Protein AF-A0A1E5UPS1-F1 (afdb_monomer_lite)

Structure (mmCIF, N/CA/C/O backbone):
data_AF-A0A1E5UPS1-F1
#
_entry.id   AF-A0A1E5UPS1-F1
#
loop_
_atom_site.group_PDB
_atom_site.id
_atom_site.type_symbol
_atom_site.label_atom_id
_atom_site.label_alt_id
_atom_site.label_comp_id
_atom_site.label_asym_id
_atom_site.label_entity_id
_atom_site.label_seq_id
_atom_site.pdbx_PDB_ins_code
_atom_site.Cartn_x
_atom_site.Cartn_y
_atom_site.Cartn_z
_atom_site.occupancy
_atom_site.B_iso_or_equiv
_atom_site.auth_seq_id
_atom_site.auth_comp_id
_atom_site.auth_asym_id
_atom_site.auth_atom_id
_atom_site.pdbx_PDB_model_num
ATOM 1 N N . ALA A 1 1 ? 35.181 18.535 -15.765 1.00 40.00 1 ALA A N 1
ATOM 2 C CA . ALA A 1 1 ? 33.826 18.929 -15.335 1.00 40.00 1 ALA A CA 1
ATOM 3 C C . ALA A 1 1 ? 33.347 17.920 -14.302 1.00 40.00 1 ALA A C 1
ATOM 5 O O . ALA A 1 1 ? 32.994 16.802 -14.657 1.00 40.00 1 ALA A O 1
ATOM 6 N N . SER A 1 2 ? 33.459 18.268 -13.022 1.00 34.47 2 SER A N 1
ATOM 7 C CA . SER A 1 2 ? 33.028 17.405 -11.924 1.00 34.47 2 SER A CA 1
ATOM 8 C C . SER A 1 2 ? 31.506 17.432 -11.861 1.00 34.47 2 SER A C 1
ATOM 10 O O . SER A 1 2 ? 30.916 18.455 -11.526 1.00 34.47 2 SER A O 1
ATOM 12 N N . ILE A 1 3 ? 30.874 16.325 -12.240 1.00 51.38 3 ILE A N 1
ATOM 13 C CA . ILE A 1 3 ? 29.435 16.129 -12.059 1.00 51.38 3 ILE A CA 1
ATOM 14 C C . ILE A 1 3 ? 29.187 16.102 -10.543 1.00 51.38 3 ILE A C 1
ATOM 16 O O . ILE A 1 3 ? 29.810 15.281 -9.862 1.00 51.38 3 ILE A O 1
ATOM 20 N N . PRO A 1 4 ? 28.328 16.969 -9.981 1.00 44.09 4 PRO A N 1
ATOM 21 C CA . PRO A 1 4 ? 28.036 16.914 -8.560 1.00 44.09 4 PRO A CA 1
ATOM 22 C C . PRO A 1 4 ? 27.309 15.599 -8.267 1.00 44.09 4 PRO A C 1
ATOM 24 O O . PRO A 1 4 ? 26.322 15.259 -8.925 1.00 44.09 4 PRO A O 1
ATOM 27 N N . LYS A 1 5 ? 27.809 14.845 -7.283 1.00 49.22 5 LYS A N 1
ATOM 28 C CA . LYS A 1 5 ? 27.069 13.743 -6.662 1.00 49.22 5 LYS A CA 1
ATOM 29 C C . LYS A 1 5 ? 25.800 14.369 -6.075 1.00 49.22 5 LYS A C 1
ATOM 31 O O . LYS A 1 5 ? 25.870 15.157 -5.135 1.00 49.22 5 LYS A O 1
ATOM 36 N N . ARG A 1 6 ? 24.676 14.154 -6.760 1.00 53.53 6 ARG A N 1
ATOM 37 C CA . ARG A 1 6 ? 23.357 14.690 -6.421 1.00 53.53 6 ARG A CA 1
ATOM 38 C C . ARG A 1 6 ? 22.990 14.176 -5.038 1.00 53.53 6 ARG A C 1
ATOM 40 O O . ARG A 1 6 ? 22.616 13.018 -4.989 1.00 53.53 6 ARG A O 1
ATOM 47 N N . VAL A 1 7 ? 23.067 15.048 -4.022 1.00 49.19 7 VAL A N 1
ATOM 48 C CA . VAL A 1 7 ? 22.597 14.878 -2.630 1.00 49.19 7 VAL A CA 1
ATOM 49 C C . VAL A 1 7 ? 21.798 13.588 -2.464 1.00 49.19 7 VAL A C 1
ATOM 51 O O . VAL A 1 7 ? 20.575 13.570 -2.595 1.00 49.19 7 VAL A O 1
ATOM 54 N N . ASP A 1 8 ? 22.510 12.485 -2.280 1.00 51.72 8 ASP A N 1
ATOM 55 C CA . ASP A 1 8 ? 21.909 11.182 -2.095 1.00 51.72 8 ASP A CA 1
ATOM 56 C C . ASP A 1 8 ? 21.538 11.104 -0.615 1.00 51.72 8 ASP A C 1
ATOM 58 O O . ASP A 1 8 ? 22.334 10.670 0.207 1.00 51.72 8 ASP A O 1
ATOM 62 N N . ASP A 1 9 ? 20.360 11.662 -0.313 1.00 53.88 9 ASP A N 1
ATOM 63 C CA . ASP A 1 9 ? 19.556 11.545 0.909 1.00 53.88 9 ASP A CA 1
ATOM 64 C C . ASP A 1 9 ? 20.204 10.693 2.017 1.00 53.88 9 ASP A C 1
ATOM 66 O O . ASP A 1 9 ? 19.921 9.506 2.195 1.00 53.88 9 ASP A O 1
ATOM 70 N N . SER A 1 10 ? 21.150 11.298 2.737 1.00 55.59 10 SER A N 1
ATOM 71 C CA . SER A 1 10 ? 21.940 10.643 3.778 1.00 55.59 10 SER A CA 1
ATOM 72 C C . SER A 1 10 ? 21.330 10.850 5.166 1.00 55.59 10 SER A C 1
ATOM 74 O O . SER A 1 10 ? 22.053 11.062 6.138 1.00 55.59 10 SER A O 1
ATOM 76 N N . SER A 1 11 ? 20.001 10.794 5.270 1.00 55.72 11 SER A N 1
ATOM 77 C CA . SER A 1 11 ? 19.279 10.835 6.542 1.00 55.72 11 SER A CA 1
ATOM 78 C C . SER A 1 11 ? 18.473 9.547 6.712 1.00 55.72 11 SER A C 1
ATOM 80 O O . SER A 1 11 ? 17.368 9.415 6.206 1.00 55.72 11 SER A O 1
ATOM 82 N N . ASN A 1 12 ? 19.079 8.567 7.391 1.00 49.50 12 ASN A N 1
ATOM 83 C CA . ASN A 1 12 ? 18.485 7.285 7.789 1.00 49.50 12 ASN A CA 1
ATOM 84 C C . ASN A 1 12 ? 17.660 6.582 6.692 1.00 49.50 12 ASN A C 1
ATOM 86 O O . ASN A 1 12 ? 16.429 6.554 6.704 1.00 49.50 12 ASN A O 1
ATOM 90 N N . ARG A 1 13 ? 18.373 5.982 5.740 1.00 60.75 13 ARG A N 1
ATOM 91 C CA . ARG A 1 13 ? 17.783 5.242 4.626 1.00 60.75 13 ARG A CA 1
ATOM 92 C C . ARG A 1 13 ? 17.020 4.026 5.168 1.00 60.75 13 ARG A C 1
ATOM 94 O O . ARG A 1 13 ? 17.645 3.080 5.646 1.00 60.75 13 ARG A O 1
ATOM 101 N N . LEU A 1 14 ? 15.683 4.028 5.092 1.00 67.88 14 LEU A N 1
ATOM 102 C CA . LEU A 1 14 ? 14.902 2.810 5.330 1.00 67.88 14 LEU A CA 1
ATOM 103 C C . LEU A 1 14 ? 15.355 1.763 4.307 1.00 67.88 14 LEU A C 1
ATOM 105 O O . LEU A 1 14 ? 15.158 1.933 3.107 1.00 67.88 14 LEU A O 1
ATOM 109 N N . GLY A 1 15 ? 15.998 0.698 4.793 1.00 73.75 15 GLY A N 1
ATOM 110 C CA . GLY A 1 15 ? 16.625 -0.323 3.948 1.00 73.75 15 GLY A CA 1
ATOM 111 C C . GLY A 1 15 ? 15.638 -1.193 3.173 1.00 73.75 15 GLY A C 1
ATOM 112 O O . GLY A 1 15 ? 16.054 -1.915 2.273 1.00 73.75 15 GLY A O 1
ATOM 113 N N . ASN A 1 16 ? 14.346 -1.095 3.494 1.00 77.75 16 ASN A N 1
ATOM 114 C CA . ASN A 1 16 ? 13.301 -1.844 2.824 1.00 77.75 16 ASN A CA 1
ATOM 115 C C . ASN A 1 16 ? 12.362 -0.879 2.093 1.00 77.75 16 ASN A C 1
ATOM 117 O O . ASN A 1 16 ? 11.528 -0.196 2.698 1.00 77.75 16 ASN A O 1
ATOM 121 N N . VAL A 1 17 ? 12.524 -0.831 0.776 1.00 82.69 17 VAL A N 1
ATOM 122 C CA . VAL A 1 17 ? 11.665 -0.071 -0.129 1.00 82.69 17 VAL A CA 1
ATOM 123 C C . VAL A 1 17 ? 10.300 -0.761 -0.202 1.00 82.69 17 VAL A C 1
ATOM 125 O O . VAL A 1 17 ? 10.202 -1.979 -0.054 1.00 82.69 17 VAL A O 1
ATOM 128 N N . GLY A 1 18 ? 9.231 0.016 -0.342 1.00 83.38 18 GLY A N 1
ATOM 129 C CA . GLY A 1 18 ? 7.885 -0.536 -0.428 1.00 83.38 18 GLY A CA 1
ATOM 130 C C . GLY A 1 18 ? 6.833 0.265 0.315 1.00 83.38 18 GLY A C 1
ATOM 131 O O . GLY A 1 18 ? 7.076 1.338 0.881 1.00 83.38 18 GLY A O 1
ATOM 132 N N . MET A 1 19 ? 5.633 -0.307 0.322 1.00 87.12 19 MET A N 1
ATOM 133 C CA . MET A 1 19 ? 4.507 0.161 1.119 1.00 87.12 19 MET A CA 1
ATOM 134 C C . MET A 1 19 ? 4.504 -0.547 2.475 1.00 87.12 19 MET A C 1
ATOM 136 O O . MET A 1 19 ? 4.410 -1.770 2.552 1.00 87.12 19 MET A O 1
ATOM 140 N N . TRP A 1 20 ? 4.540 0.234 3.547 1.00 88.00 20 TRP A N 1
ATOM 141 C CA . TRP A 1 20 ? 4.554 -0.233 4.928 1.00 88.00 20 TRP A CA 1
ATOM 142 C C . TRP A 1 20 ? 3.264 0.160 5.630 1.00 88.00 20 TRP A C 1
ATOM 144 O O . TRP A 1 20 ? 2.827 1.304 5.537 1.00 88.00 20 TRP A O 1
ATOM 154 N N . ASN A 1 21 ? 2.657 -0.776 6.355 1.00 91.06 21 ASN A N 1
ATOM 155 C CA . ASN A 1 21 ? 1.475 -0.514 7.169 1.00 91.06 21 ASN A CA 1
ATOM 156 C C . ASN A 1 21 ? 1.886 -0.385 8.639 1.00 91.06 21 ASN A C 1
ATOM 158 O O . ASN A 1 21 ? 2.330 -1.364 9.237 1.00 91.06 21 ASN A O 1
ATOM 162 N N . MET A 1 22 ? 1.727 0.805 9.215 1.00 90.25 22 MET A N 1
ATOM 163 C CA . MET A 1 22 ? 1.969 1.044 10.634 1.00 90.25 22 MET A CA 1
ATOM 164 C C . MET A 1 22 ? 0.650 1.038 11.400 1.00 90.25 22 MET A C 1
ATOM 166 O O . MET A 1 22 ? -0.295 1.759 11.066 1.00 90.25 22 MET A O 1
ATOM 170 N N . ARG A 1 23 ? 0.598 0.209 12.449 1.00 90.62 23 ARG A N 1
ATOM 171 C CA . ARG A 1 23 ? -0.589 0.013 13.286 1.00 90.62 23 ARG A CA 1
ATOM 172 C C . ARG A 1 23 ? -0.218 0.076 14.766 1.00 90.62 23 ARG A C 1
ATOM 174 O O . ARG A 1 23 ? 0.813 -0.479 15.140 1.00 90.62 23 ARG A O 1
ATOM 181 N N . PRO A 1 24 ? -1.069 0.670 15.616 1.00 88.88 24 PRO A N 1
ATOM 182 C CA . PRO A 1 24 ? -0.894 0.615 17.057 1.00 88.88 24 PRO A CA 1
ATOM 183 C C . PRO A 1 24 ? -1.052 -0.826 17.549 1.00 88.88 24 PRO A C 1
ATOM 185 O O . PRO A 1 24 ? -1.767 -1.635 16.951 1.00 88.88 24 PRO A O 1
ATOM 188 N N . GLU A 1 25 ? -0.395 -1.166 18.652 1.00 90.50 25 GLU A N 1
ATOM 189 C CA . GLU A 1 25 ? -0.552 -2.474 19.300 1.00 90.50 25 GLU A CA 1
ATOM 190 C C . GLU A 1 25 ? -1.931 -2.618 19.963 1.00 90.50 25 GLU A C 1
ATOM 192 O O . GLU A 1 25 ? -2.535 -3.689 19.953 1.00 90.50 25 GLU A O 1
ATOM 197 N N . VAL A 1 26 ? -2.481 -1.504 20.449 1.00 91.88 26 VAL A N 1
ATOM 198 C CA . VAL A 1 26 ? -3.789 -1.440 21.101 1.00 91.88 26 VAL A CA 1
ATOM 199 C C . VAL A 1 26 ? -4.922 -1.678 20.097 1.00 91.88 26 VAL A C 1
ATOM 201 O O . VAL A 1 26 ? -5.126 -0.909 19.154 1.00 91.88 26 VAL A O 1
ATOM 204 N N . TRP A 1 27 ? -5.724 -2.714 20.345 1.00 87.56 27 TRP A N 1
ATOM 205 C CA . TRP A 1 27 ? -6.813 -3.137 19.459 1.00 87.56 27 TRP A CA 1
ATOM 206 C C . TRP A 1 27 ? -7.915 -2.093 19.269 1.00 87.56 27 TRP A C 1
ATOM 208 O O . TRP A 1 27 ? -8.371 -1.904 18.145 1.00 87.56 27 TRP A O 1
ATOM 218 N N . ALA A 1 28 ? -8.315 -1.377 20.325 1.00 91.56 28 ALA A N 1
ATOM 219 C CA . ALA A 1 28 ? -9.363 -0.354 20.242 1.00 91.56 28 ALA A CA 1
ATOM 220 C C . ALA A 1 28 ? -9.033 0.731 19.201 1.00 91.56 28 ALA A C 1
ATOM 222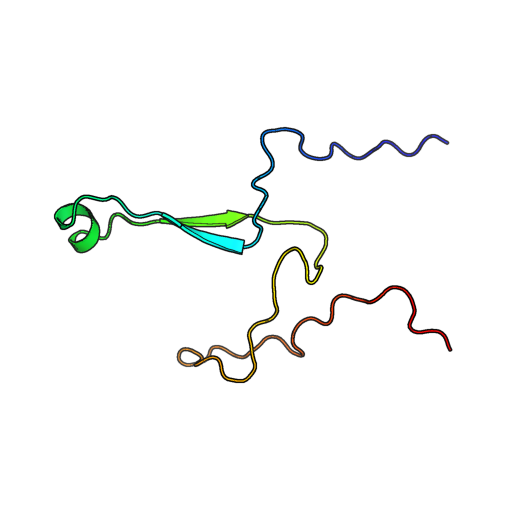 O O . ALA A 1 28 ? -9.887 1.129 18.412 1.00 91.56 28 ALA A O 1
ATOM 223 N N . HIS A 1 29 ? -7.767 1.144 19.128 1.00 90.81 29 HIS A N 1
ATOM 224 C CA . HIS A 1 29 ? -7.307 2.134 18.159 1.00 90.81 29 HIS A CA 1
ATOM 225 C C . HIS A 1 29 ? -7.305 1.598 16.723 1.00 90.81 29 HIS A C 1
ATOM 227 O O . HIS A 1 29 ? -7.617 2.346 15.798 1.00 90.81 29 HIS A O 1
ATOM 233 N N . ARG A 1 30 ? -7.071 0.293 16.523 1.00 88.50 30 ARG A N 1
ATOM 234 C CA . ARG A 1 30 ? -7.238 -0.346 15.205 1.00 88.50 30 ARG A CA 1
ATOM 235 C C . ARG A 1 30 ? -8.695 -0.323 14.746 1.00 88.50 30 ARG A C 1
ATOM 237 O O . ARG A 1 30 ? -8.947 0.014 13.595 1.00 88.50 30 ARG A O 1
ATOM 244 N N . TYR A 1 31 ? -9.642 -0.639 15.635 1.00 89.38 31 TYR A N 1
ATOM 245 C CA . TYR A 1 31 ? -11.079 -0.605 15.321 1.00 89.38 31 TYR A CA 1
ATOM 246 C C . TYR A 1 31 ? -11.574 0.801 14.985 1.00 89.38 31 TYR A C 1
ATOM 248 O O . TYR A 1 31 ? -12.411 0.962 14.104 1.00 89.38 31 TYR A O 1
ATOM 256 N N . LEU A 1 32 ? -11.012 1.819 15.639 1.00 93.50 32 LEU A N 1
ATOM 257 C CA . LEU A 1 32 ? -11.285 3.224 15.332 1.00 93.50 32 LEU A CA 1
ATOM 258 C C . LEU A 1 32 ? -10.578 3.718 14.056 1.00 93.50 32 LEU A C 1
ATOM 260 O O . LEU A 1 32 ? -10.740 4.875 13.683 1.00 93.50 32 LEU A O 1
ATOM 264 N N . GLY A 1 33 ? -9.798 2.866 13.381 1.00 91.31 33 GLY A N 1
ATOM 265 C CA . GLY A 1 33 ? -9.149 3.189 12.111 1.00 91.31 33 GLY A CA 1
ATOM 266 C C . GLY A 1 33 ? -7.827 3.943 12.241 1.00 91.31 33 GLY A C 1
ATOM 267 O O . GLY A 1 33 ? -7.341 4.487 11.253 1.00 91.31 33 GLY A O 1
ATOM 268 N N . GLN A 1 34 ? -7.213 3.967 13.425 1.00 91.38 34 GLN A N 1
ATOM 269 C CA . GLN A 1 34 ? -5.888 4.555 13.613 1.00 91.38 34 GLN A CA 1
ATOM 270 C C . GLN A 1 34 ? -4.830 3.621 13.013 1.00 91.38 34 GLN A C 1
ATOM 272 O O . GLN A 1 34 ? -4.266 2.765 13.687 1.00 91.38 34 GLN A O 1
ATOM 277 N N . GLN A 1 35 ? -4.598 3.749 11.713 1.00 92.44 35 GLN A N 1
ATOM 278 C CA . GLN A 1 35 ? -3.543 3.079 10.959 1.00 92.44 35 GLN A CA 1
ATOM 279 C C . GLN A 1 35 ? -3.122 4.006 9.821 1.00 92.44 35 GLN A C 1
ATOM 281 O O . GLN A 1 35 ? -3.953 4.733 9.276 1.00 92.44 35 GLN A O 1
ATOM 286 N N . PHE A 1 36 ? -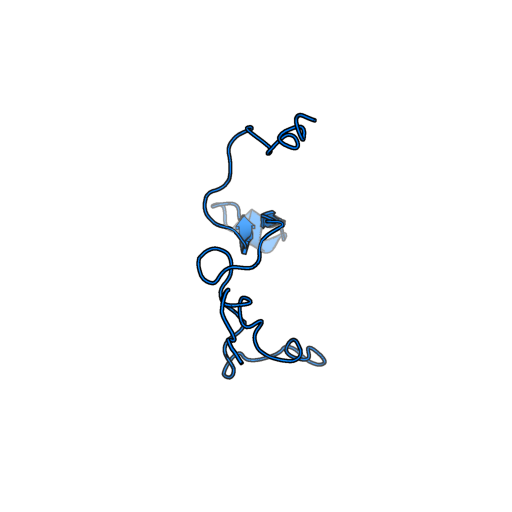1.851 3.980 9.439 1.00 89.56 36 PHE A N 1
ATOM 287 C CA . PHE A 1 36 ? -1.383 4.752 8.293 1.00 89.56 36 PHE A CA 1
ATOM 288 C C . PHE A 1 36 ? -0.393 3.948 7.460 1.00 89.56 36 PHE A C 1
ATOM 290 O O . PHE A 1 36 ? 0.240 3.002 7.934 1.00 89.56 36 PHE A O 1
ATOM 297 N N . TYR A 1 37 ? -0.290 4.326 6.191 1.00 90.38 37 TYR A N 1
ATOM 298 C CA . TYR A 1 37 ? 0.618 3.706 5.242 1.00 90.38 37 TYR A CA 1
ATOM 299 C C . TYR A 1 37 ? 1.790 4.641 4.962 1.00 90.38 37 TYR A C 1
ATOM 301 O O . TYR A 1 37 ? 1.595 5.832 4.729 1.00 90.38 37 TYR A O 1
ATOM 309 N N . LEU A 1 38 ? 2.997 4.088 4.959 1.00 88.25 38 LEU A N 1
ATOM 310 C CA . LEU A 1 38 ? 4.220 4.771 4.558 1.00 88.25 38 LEU A CA 1
ATOM 311 C C . LEU A 1 38 ? 4.706 4.186 3.236 1.00 88.25 38 LEU A C 1
ATOM 313 O O . LEU A 1 38 ? 4.733 2.969 3.075 1.00 88.25 38 LEU A O 1
ATOM 317 N N . ARG A 1 39 ? 5.127 5.048 2.310 1.00 83.81 39 ARG A N 1
ATOM 318 C CA . ARG A 1 39 ? 5.798 4.637 1.078 1.00 83.81 39 ARG A CA 1
ATOM 319 C C . ARG A 1 39 ? 7.261 5.040 1.139 1.00 83.81 39 ARG A C 1
ATOM 321 O O . ARG A 1 39 ? 7.564 6.228 1.194 1.00 83.81 39 ARG A O 1
ATOM 328 N N . VAL A 1 40 ? 8.149 4.058 1.085 1.00 83.88 40 VAL A N 1
ATOM 329 C CA . VAL A 1 40 ? 9.584 4.292 0.911 1.00 83.88 40 VAL A CA 1
ATOM 330 C C . VAL A 1 40 ? 9.868 4.248 -0.584 1.00 83.88 40 VAL A C 1
ATOM 332 O O . VAL A 1 40 ? 9.657 3.216 -1.212 1.00 83.88 40 VAL A O 1
ATOM 335 N N . TYR A 1 41 ? 10.286 5.376 -1.160 1.00 75.25 41 TYR A N 1
ATOM 336 C CA . TYR A 1 41 ? 10.536 5.505 -2.596 1.00 75.25 41 TYR A CA 1
ATOM 337 C C . TYR A 1 41 ? 12.031 5.470 -2.910 1.00 75.25 41 TYR A C 1
ATOM 339 O O . TYR A 1 41 ? 12.843 6.079 -2.217 1.00 75.25 41 TYR A O 1
ATOM 347 N N . THR A 1 42 ? 12.377 4.810 -4.010 1.00 72.94 42 THR A N 1
ATOM 348 C CA . THR A 1 42 ? 13.719 4.803 -4.589 1.00 72.94 42 THR A CA 1
ATOM 349 C C . THR A 1 42 ? 13.636 5.213 -6.060 1.00 72.94 42 THR A C 1
ATOM 351 O O . THR A 1 42 ? 12.713 4.800 -6.760 1.00 72.94 42 THR A O 1
ATOM 354 N N . PRO A 1 43 ? 14.581 6.024 -6.566 1.00 70.62 43 PRO A N 1
ATOM 355 C CA . PRO A 1 43 ? 14.617 6.390 -7.979 1.00 70.62 43 PRO A CA 1
ATOM 356 C C . PRO A 1 43 ? 15.025 5.223 -8.896 1.00 70.62 43 PRO A C 1
ATOM 358 O O . PRO A 1 43 ? 14.875 5.334 -10.111 1.00 70.62 43 PRO A O 1
ATOM 361 N N . SER A 1 44 ? 15.572 4.131 -8.351 1.00 69.75 44 SER A N 1
ATOM 362 C CA . SER A 1 44 ? 15.969 2.943 -9.110 1.00 69.75 44 SER A CA 1
ATOM 363 C C . SER A 1 44 ? 15.012 1.785 -8.849 1.00 69.75 44 SER A C 1
ATOM 365 O O . SER A 1 44 ? 14.935 1.308 -7.726 1.00 69.75 44 SER A O 1
ATOM 367 N N . HIS A 1 45 ? 14.338 1.283 -9.884 1.00 66.38 45 HIS A N 1
ATOM 368 C CA . HIS A 1 45 ? 13.570 0.040 -9.791 1.00 66.38 45 HIS A CA 1
ATOM 369 C C . HIS A 1 45 ? 14.498 -1.154 -10.031 1.00 66.38 45 HIS A C 1
ATOM 371 O O . HIS A 1 45 ? 14.907 -1.415 -11.166 1.00 66.38 45 HIS A O 1
ATOM 377 N N . SER A 1 46 ? 14.866 -1.848 -8.954 1.00 67.56 46 SER A N 1
ATOM 378 C CA . SER A 1 46 ? 15.613 -3.105 -9.006 1.00 67.56 46 SER A CA 1
ATOM 379 C C . SER A 1 46 ? 14.864 -4.221 -8.269 1.00 67.56 46 SER A C 1
ATOM 381 O O . SER A 1 46 ? 14.100 -3.950 -7.346 1.00 67.56 46 SER A O 1
ATOM 383 N N . PHE A 1 47 ? 15.132 -5.487 -8.616 1.00 66.88 47 PHE A N 1
ATOM 384 C CA . PHE A 1 47 ? 14.537 -6.652 -7.943 1.00 66.88 47 PHE A CA 1
ATOM 385 C C . PHE A 1 47 ? 14.918 -6.737 -6.458 1.00 66.88 47 PHE A C 1
ATOM 387 O O . PHE A 1 47 ? 14.339 -7.524 -5.717 1.00 66.88 47 PHE A O 1
ATOM 394 N N . ARG A 1 48 ? 15.919 -5.960 -6.029 1.00 69.81 48 ARG A N 1
ATOM 395 C CA . ARG A 1 48 ? 16.325 -5.840 -4.627 1.00 69.81 48 ARG A CA 1
ATOM 396 C C . ARG A 1 48 ? 15.482 -4.830 -3.852 1.00 69.81 48 ARG A C 1
ATOM 398 O O . ARG A 1 48 ? 15.471 -4.902 -2.632 1.00 69.81 48 ARG A O 1
ATOM 405 N N . ASP A 1 49 ? 14.825 -3.908 -4.550 1.00 74.56 49 ASP A N 1
ATOM 406 C CA . ASP A 1 49 ? 14.082 -2.810 -3.944 1.00 74.56 49 ASP A CA 1
ATOM 407 C C . ASP A 1 49 ? 12.598 -3.169 -3.802 1.00 74.56 49 ASP A C 1
ATOM 409 O O . ASP A 1 49 ? 12.088 -3.263 -2.691 1.00 74.56 49 ASP A O 1
ATOM 413 N N . GLU A 1 50 ? 11.909 -3.423 -4.917 1.00 71.50 50 GLU A N 1
ATOM 414 C CA . GLU A 1 50 ? 10.502 -3.836 -4.930 1.00 71.50 50 GLU A CA 1
ATOM 415 C C . GLU A 1 50 ? 10.314 -4.989 -5.916 1.00 71.50 50 GLU A C 1
ATOM 417 O O . GLU A 1 50 ? 10.701 -4.904 -7.085 1.00 71.50 50 GLU A O 1
ATOM 422 N N . LEU A 1 51 ? 9.709 -6.079 -5.443 1.00 75.31 51 LEU A N 1
ATOM 423 C CA . LEU A 1 51 ? 9.305 -7.173 -6.317 1.00 75.31 51 LEU A CA 1
ATOM 424 C C . LEU A 1 51 ? 8.064 -6.759 -7.116 1.00 75.31 51 LEU A C 1
ATOM 426 O O . LEU A 1 51 ? 7.165 -6.119 -6.559 1.00 75.31 51 LEU A O 1
ATOM 430 N N . PRO A 1 52 ? 7.976 -7.136 -8.403 1.00 75.88 52 PRO A N 1
ATOM 431 C CA . PRO A 1 52 ? 6.760 -6.915 -9.163 1.00 75.88 52 PRO A CA 1
ATOM 432 C C . PRO A 1 52 ? 5.592 -7.684 -8.538 1.00 75.88 52 PRO A C 1
ATOM 434 O O . PRO A 1 52 ? 5.772 -8.736 -7.920 1.00 75.88 52 PRO A O 1
ATOM 437 N N . VAL A 1 53 ? 4.383 -7.155 -8.730 1.00 78.88 53 VAL A N 1
ATOM 438 C CA . VAL A 1 53 ? 3.154 -7.839 -8.321 1.00 78.88 53 VAL A CA 1
ATOM 439 C C . VAL A 1 53 ? 3.101 -9.192 -9.038 1.00 78.88 53 VAL A C 1
ATOM 441 O O . VAL A 1 53 ? 3.211 -9.210 -10.264 1.00 78.88 53 VAL A O 1
ATOM 444 N N . PRO A 1 54 ? 2.969 -10.312 -8.309 1.00 76.69 54 PRO A N 1
ATOM 445 C CA . PRO A 1 54 ? 2.945 -11.626 -8.931 1.00 76.69 54 PRO A CA 1
ATOM 446 C C . PRO A 1 54 ? 1.641 -11.831 -9.714 1.00 76.69 54 PRO A C 1
ATOM 448 O O . PRO A 1 54 ? 0.593 -11.309 -9.333 1.00 76.69 54 PRO A O 1
ATOM 451 N N . ASP A 1 55 ? 1.690 -12.629 -10.782 1.00 81.19 55 ASP A N 1
ATOM 452 C CA . ASP A 1 55 ? 0.558 -12.820 -11.709 1.00 81.19 55 ASP A CA 1
ATOM 453 C C . ASP A 1 55 ? -0.677 -13.458 -11.052 1.00 81.19 55 ASP A C 1
ATOM 455 O O . ASP A 1 55 ? -1.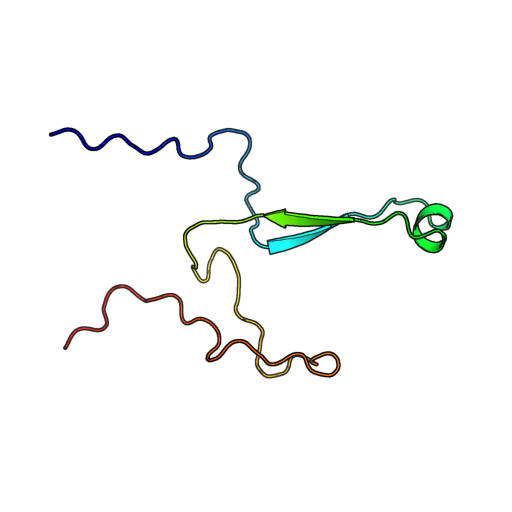800 -13.307 -11.529 1.00 81.19 55 ASP A O 1
ATOM 459 N N . ASN A 1 56 ? -0.483 -14.166 -9.938 1.00 84.50 56 ASN A N 1
ATOM 460 C CA . ASN A 1 56 ? -1.552 -14.780 -9.153 1.00 84.50 56 ASN A CA 1
ATOM 461 C C . ASN A 1 56 ? -2.122 -13.855 -8.060 1.00 84.50 56 ASN A C 1
ATOM 463 O O . ASN A 1 56 ? -2.913 -14.313 -7.231 1.00 84.50 56 ASN A O 1
ATOM 467 N N . ALA A 1 57 ? -1.720 -12.582 -8.009 1.00 83.94 57 ALA A N 1
ATOM 468 C CA . ALA A 1 57 ? -2.276 -11.631 -7.058 1.00 83.94 57 ALA A CA 1
ATOM 469 C C . ALA A 1 57 ? -3.758 -11.362 -7.359 1.00 83.94 57 ALA A C 1
ATOM 471 O O . ALA A 1 57 ? -4.138 -11.027 -8.481 1.00 83.94 57 ALA A O 1
ATOM 472 N N . LEU A 1 58 ? -4.603 -11.455 -6.330 1.00 87.44 58 LEU A N 1
ATOM 473 C CA . LEU A 1 58 ? -5.998 -11.038 -6.431 1.00 87.44 58 LEU A CA 1
ATOM 474 C C . LEU A 1 58 ? -6.057 -9.511 -6.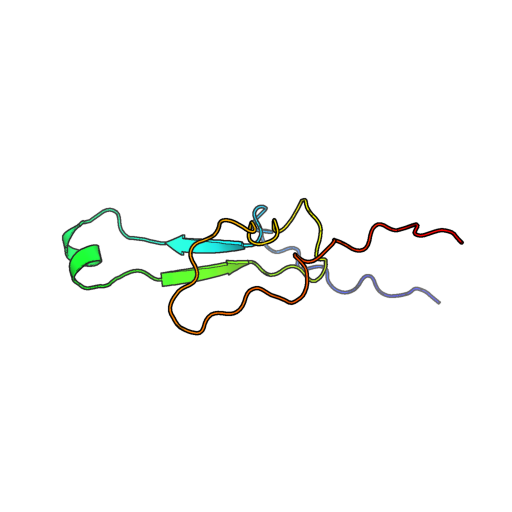533 1.00 87.44 58 LEU A C 1
ATOM 476 O O . LEU A 1 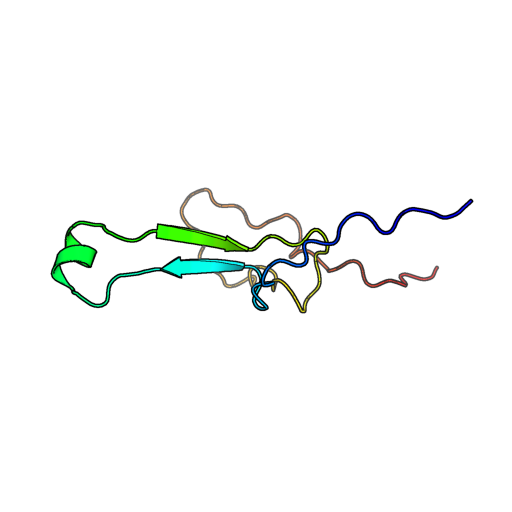58 ? -5.612 -8.799 -5.632 1.00 87.44 58 LEU A O 1
ATOM 480 N N . LEU A 1 59 ? -6.613 -9.009 -7.632 1.00 86.31 59 LEU A N 1
ATOM 481 C CA . LEU A 1 59 ? -6.762 -7.579 -7.876 1.00 86.31 59 LEU A CA 1
ATOM 482 C C . LEU A 1 59 ? -8.137 -7.098 -7.406 1.00 86.31 59 LEU A C 1
ATOM 484 O O . LEU A 1 59 ? -9.161 -7.742 -7.635 1.00 86.31 59 LEU A O 1
ATOM 488 N N . CYS A 1 60 ? -8.168 -5.943 -6.744 1.00 88.75 60 CYS A N 1
ATOM 489 C CA . CYS A 1 60 ? -9.412 -5.348 -6.269 1.00 88.75 60 CYS A CA 1
ATOM 490 C C . CYS A 1 60 ? -10.141 -4.630 -7.414 1.00 88.75 60 CYS A C 1
ATOM 492 O O . CYS A 1 60 ? -9.653 -3.627 -7.936 1.00 88.75 60 CYS A O 1
ATOM 494 N N . GLY A 1 61 ? -11.348 -5.081 -7.760 1.00 87.56 61 GLY A N 1
ATOM 495 C CA . GLY A 1 61 ? -12.250 -4.366 -8.668 1.00 87.56 61 GLY A CA 1
ATOM 496 C C . GLY A 1 61 ? -11.626 -4.052 -10.033 1.00 87.56 61 GLY A C 1
ATOM 497 O O . GLY A 1 61 ? -11.351 -4.952 -10.814 1.00 87.56 61 GLY A O 1
ATOM 498 N N . ARG A 1 62 ? -11.432 -2.759 -10.330 1.00 85.25 62 ARG A N 1
ATOM 499 C CA . ARG A 1 62 ? -10.866 -2.269 -11.605 1.00 85.25 62 ARG A CA 1
ATOM 500 C C . ARG A 1 62 ? -9.336 -2.165 -11.610 1.00 85.25 62 ARG A C 1
ATOM 502 O O . ARG A 1 62 ? -8.773 -1.627 -12.562 1.00 85.25 62 ARG A O 1
ATOM 509 N N . ALA A 1 63 ? -8.660 -2.609 -10.550 1.00 84.00 63 ALA A N 1
ATOM 510 C CA . ALA A 1 63 ? -7.205 -2.601 -10.508 1.00 84.00 63 ALA A CA 1
ATOM 511 C C . ALA A 1 63 ? -6.660 -3.463 -11.654 1.00 84.00 63 ALA A C 1
ATOM 513 O O . ALA A 1 63 ? -6.977 -4.643 -11.763 1.00 84.00 63 ALA A O 1
ATOM 514 N N . THR A 1 64 ? -5.870 -2.845 -12.525 1.00 79.06 64 THR A N 1
ATOM 515 C CA . THR A 1 64 ? -5.192 -3.520 -13.634 1.00 79.06 64 THR A CA 1
ATOM 516 C C . THR A 1 64 ? -3.737 -3.702 -13.223 1.00 79.06 64 THR A C 1
ATOM 518 O O . THR A 1 64 ? -3.164 -2.759 -12.662 1.00 79.06 64 THR A O 1
ATOM 521 N N . PRO A 1 65 ? -3.130 -4.880 -13.444 1.00 67.50 65 PRO A N 1
ATOM 522 C CA . PRO A 1 65 ? -1.717 -5.034 -13.153 1.00 67.50 65 PRO A CA 1
ATOM 523 C C . PRO A 1 65 ? -0.923 -4.070 -14.051 1.00 67.50 65 PRO A C 1
ATOM 525 O O . PRO A 1 65 ? -1.357 -3.774 -15.170 1.00 67.50 65 PRO A O 1
ATOM 528 N N . PRO A 1 66 ? 0.217 -3.539 -13.581 1.00 64.81 66 PRO A N 1
ATOM 529 C CA . PRO A 1 66 ? 1.070 -2.722 -14.430 1.00 64.81 66 PRO A CA 1
ATOM 530 C C . PRO A 1 66 ? 1.437 -3.508 -15.704 1.00 64.81 66 PRO A C 1
ATOM 532 O O . PRO A 1 66 ? 1.668 -4.718 -15.621 1.00 64.81 66 PRO A O 1
ATOM 535 N N . PRO A 1 67 ? 1.453 -2.860 -16.886 1.00 58.09 67 PRO A N 1
ATOM 536 C CA . PRO A 1 67 ? 1.773 -3.530 -18.138 1.00 58.09 67 PRO A CA 1
ATOM 537 C C . PRO A 1 67 ? 3.196 -4.069 -18.040 1.00 58.09 67 PRO A C 1
ATOM 539 O O . PRO A 1 67 ? 4.149 -3.297 -17.974 1.00 58.09 67 PRO A O 1
ATOM 542 N N . THR A 1 68 ? 3.302 -5.398 -17.994 1.00 56.88 68 THR A N 1
ATOM 543 C CA . THR A 1 68 ? 4.485 -6.172 -17.597 1.00 56.88 68 THR A CA 1
ATOM 544 C C . THR A 1 68 ? 4.920 -5.878 -16.160 1.00 56.88 68 THR A C 1
ATOM 546 O O . THR A 1 68 ? 5.276 -4.753 -15.817 1.00 56.88 68 THR A O 1
ATOM 549 N N . ALA A 1 69 ? 4.903 -6.911 -15.308 1.00 54.72 69 ALA A N 1
ATOM 550 C CA . ALA A 1 69 ? 5.723 -6.977 -14.102 1.00 54.72 69 ALA A CA 1
ATOM 551 C C . ALA A 1 69 ? 7.050 -6.284 -14.407 1.00 54.72 69 ALA A C 1
ATOM 553 O O . ALA A 1 69 ? 7.765 -6.780 -15.273 1.00 54.72 69 ALA A O 1
ATOM 554 N N . ALA A 1 70 ? 7.296 -5.105 -13.822 1.00 57.62 70 ALA A N 1
ATOM 555 C CA . ALA A 1 70 ? 8.393 -4.231 -14.214 1.00 57.62 70 ALA A CA 1
ATOM 556 C C . ALA A 1 70 ? 9.691 -5.041 -14.219 1.00 57.62 70 ALA A C 1
ATOM 558 O O . ALA A 1 70 ? 10.295 -5.282 -13.172 1.00 57.62 70 ALA A O 1
ATOM 559 N N . ALA A 1 71 ? 10.084 -5.518 -15.401 1.00 53.81 71 ALA A N 1
ATOM 560 C CA . ALA A 1 71 ? 11.362 -6.145 -15.600 1.00 53.81 71 ALA A CA 1
ATOM 561 C C . ALA A 1 71 ? 12.334 -5.032 -15.264 1.00 53.81 71 ALA A C 1
ATOM 563 O O . ALA A 1 71 ? 12.376 -4.006 -15.947 1.00 53.81 71 ALA A O 1
ATOM 564 N N . CYS A 1 72 ? 13.046 -5.183 -14.150 1.00 49.16 72 CYS A N 1
ATOM 565 C CA . CYS A 1 72 ? 14.150 -4.289 -13.861 1.00 49.16 72 CYS A CA 1
ATOM 566 C C . CYS A 1 72 ? 15.002 -4.294 -15.123 1.00 49.16 72 CYS A C 1
ATOM 568 O O . CYS A 1 72 ? 15.353 -5.396 -15.551 1.00 49.16 72 CYS A O 1
ATOM 570 N N . PRO A 1 73 ? 15.270 -3.146 -15.769 1.00 55.78 73 PRO A N 1
ATOM 571 C CA . PRO A 1 73 ? 16.054 -3.142 -16.987 1.00 55.78 73 PRO A CA 1
ATOM 572 C C . PRO A 1 73 ? 17.416 -3.733 -16.634 1.00 55.78 73 PRO A C 1
ATOM 574 O O . PRO A 1 73 ? 18.265 -3.079 -16.023 1.00 55.78 73 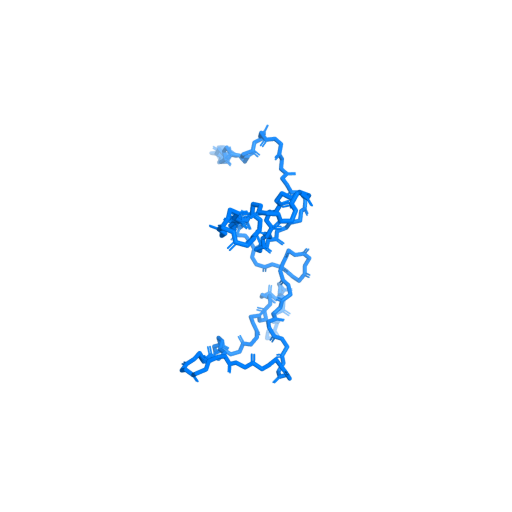PRO A O 1
ATOM 577 N N . SER A 1 74 ? 17.600 -5.015 -16.947 1.00 51.88 74 SER A N 1
ATOM 578 C CA . SER A 1 74 ? 18.876 -5.684 -16.829 1.00 51.88 74 SER A CA 1
ATOM 579 C C . SER A 1 74 ? 19.776 -4.939 -17.790 1.00 51.88 74 SER A C 1
ATOM 581 O O . SER A 1 74 ? 19.551 -4.956 -19.002 1.00 51.88 74 SER A O 1
ATOM 583 N N . ARG A 1 75 ? 20.764 -4.217 -17.256 1.00 51.75 75 ARG A N 1
ATOM 584 C CA . ARG A 1 75 ? 21.868 -3.723 -18.074 1.00 51.75 75 ARG A CA 1
ATOM 585 C C . ARG A 1 75 ? 22.383 -4.907 -18.893 1.00 51.75 75 ARG A C 1
ATOM 587 O O . ARG A 1 75 ? 22.922 -5.842 -18.312 1.00 51.75 75 ARG A O 1
ATOM 594 N N . GLY A 1 76 ? 22.181 -4.845 -20.208 1.00 51.84 76 GLY A N 1
ATOM 595 C CA . GLY A 1 76 ? 22.638 -5.854 -21.161 1.00 51.84 76 GLY A CA 1
ATOM 596 C C . GLY A 1 76 ? 21.528 -6.691 -21.798 1.00 51.84 76 GLY A C 1
ATOM 597 O O . GLY A 1 76 ? 21.550 -7.908 -21.686 1.00 51.84 76 GLY A O 1
ATOM 598 N N . ALA A 1 77 ? 20.604 -6.061 -22.527 1.00 47.19 77 ALA A N 1
ATOM 599 C CA . ALA A 1 77 ? 20.125 -6.666 -23.768 1.00 47.19 77 ALA A CA 1
ATOM 600 C C . ALA A 1 77 ? 21.131 -6.256 -24.856 1.00 47.19 77 ALA A C 1
ATOM 602 O O . ALA A 1 77 ? 21.061 -5.155 -25.398 1.00 47.19 77 ALA A O 1
ATOM 603 N N . THR A 1 78 ? 22.160 -7.075 -25.057 1.00 48.06 78 THR A N 1
ATOM 604 C CA . THR A 1 78 ? 23.071 -6.957 -26.200 1.00 48.06 78 THR A CA 1
ATOM 605 C C . THR A 1 78 ? 22.335 -7.432 -27.452 1.00 48.06 78 THR A C 1
ATOM 607 O O . THR A 1 78 ? 21.786 -8.534 -27.435 1.00 48.06 78 THR A O 1
ATOM 610 N N . ASN A 1 79 ? 22.325 -6.605 -28.504 1.00 39.72 79 ASN A N 1
ATOM 611 C CA . ASN A 1 79 ? 22.237 -7.106 -29.881 1.00 39.72 79 ASN A CA 1
ATOM 612 C C . ASN A 1 79 ? 23.520 -7.865 -30.226 1.00 39.72 79 ASN A C 1
ATOM 614 O O . ASN A 1 79 ? 24.583 -7.452 -29.702 1.00 39.72 79 ASN A O 1
#

pLDDT: mean 71.82, std 16.55, range [34.47, 93.5]

Sequence (79 aa):
ASIPKRVDDSSNRLGNVGMWNMRPEVWAHRYLGQQFYLRVYTPSHSFRDELPVPDNALLCGRATPPPTAAACPSRGATN

Secondary structure (DSSP, 8-state):
----------S---SS-EEEEE--SSHHHHHTT--EEEEE--SS--TTT-PPPPTTPPPPTTPPPPSS------S----

Organism: NCBI:txid888268

Radius of gyration: 18.25 Å; chains: 1; bounding box: 46×34×51 Å

InterPro domains:
  IPR008972 Cupredoxin [SSF49503] (14-61)

Foldseek 3Di:
DDDDPPPPPPDDQPQAAAKDKDDDPDPVCVVVVPIDIDGRDDPADDCSHDFFDDPPDDDDDPDDGDPPRPPRPPPDPDD